Protein AF-A0A1A8DG91-F1 (afdb_monomer)

Secondary structure (DSSP, 8-state):
-HHHHHHHHHHHHTT-S-TT--TT-TT--HHHHHHHHHHHHHHHHHTTPPP-------TTTTTT--HHHHHHHHHHTT--

Mean predicted aligned error: 3.85 Å

Solvent-accessible surface area (backbone atoms only — not comparable to full-atom values): 5124 Å² total; per-residue (Å²): 111,70,64,59,54,53,47,50,51,49,40,62,75,66,59,72,62,62,90,87,55,30,75,100,39,88,100,44,41,70,64,56,52,52,50,55,52,50,52,53,48,49,52,26,52,78,69,74,45,87,76,83,90,86,88,84,83,68,84,58,56,81,84,65,59,55,63,73,61,49,50,55,51,39,46,73,74,67,54,128

Sequence (80 aa):
KLFVKRFDNFVDQYELLTESQYGFRNNRSTVQALIDLNEEITECIDKKKHAIGLFLDLKKAFDTVNHDVLMRKMEKYGFR

Foldseek 3Di:
DVVVVVVLCLCVVVVVDDPLDQPPHPPHHPVVNVVVVVVVCVVCVVVVHDDDDDDDDDDPVVVPDDPVVVVVVCVVSPND

Structure (mmCIF, N/CA/C/O backbone):
data_AF-A0A1A8DG91-F1
#
_entry.id   AF-A0A1A8DG91-F1
#
loop_
_atom_site.group_PDB
_atom_site.id
_atom_site.type_symbol
_atom_site.label_atom_id
_atom_site.label_alt_id
_atom_site.label_comp_id
_atom_site.label_asym_id
_atom_site.label_entity_id
_atom_site.label_seq_id
_atom_site.pdbx_PDB_ins_code
_atom_site.Cartn_x
_atom_site.Cartn_y
_atom_site.Cartn_z
_atom_site.occupancy
_atom_site.B_iso_or_equiv
_atom_site.auth_seq_id
_atom_site.auth_comp_id
_atom_site.auth_asym_id
_atom_site.auth_atom_id
_atom_site.pdbx_PDB_model_num
ATOM 1 N N . LYS A 1 1 ? 11.839 10.275 -17.384 1.00 70.38 1 LYS A N 1
ATOM 2 C CA . LYS A 1 1 ? 10.756 11.254 -17.097 1.00 70.38 1 LYS A CA 1
ATOM 3 C C . LYS A 1 1 ? 9.507 11.022 -17.955 1.00 70.38 1 LYS A C 1
ATOM 5 O O . LYS A 1 1 ? 8.441 10.887 -17.379 1.00 70.38 1 LYS A O 1
ATOM 10 N N . LEU A 1 2 ? 9.609 10.910 -19.288 1.00 91.62 2 LEU A N 1
ATOM 11 C CA . LEU A 1 2 ? 8.436 10.664 -20.149 1.00 91.62 2 LEU A CA 1
ATOM 12 C C . LEU A 1 2 ? 7.752 9.308 -19.895 1.00 91.62 2 LEU A C 1
ATOM 14 O O . LEU A 1 2 ? 6.531 9.264 -19.812 1.00 91.62 2 LEU A O 1
ATOM 18 N N . PHE A 1 3 ? 8.534 8.232 -19.744 1.00 90.50 3 PHE A N 1
ATOM 19 C CA . PHE A 1 3 ? 8.004 6.893 -19.456 1.00 90.50 3 PHE A CA 1
ATOM 20 C C . PHE A 1 3 ? 7.163 6.873 -18.176 1.00 90.50 3 PHE A C 1
ATOM 22 O O . PHE A 1 3 ? 5.991 6.542 -18.248 1.00 90.50 3 PHE A O 1
ATOM 29 N N . VAL A 1 4 ? 7.734 7.320 -17.049 1.00 90.88 4 VAL A N 1
ATOM 30 C CA . VAL A 1 4 ? 7.040 7.376 -15.748 1.00 90.88 4 VAL A CA 1
ATOM 31 C C . VAL A 1 4 ? 5.731 8.155 -15.857 1.00 90.88 4 VAL A C 1
ATOM 33 O O . VAL A 1 4 ? 4.696 7.650 -15.467 1.00 90.88 4 VAL A O 1
ATOM 36 N N . LYS A 1 5 ? 5.734 9.324 -16.511 1.00 92.62 5 LYS A N 1
ATOM 37 C CA . LYS A 1 5 ? 4.505 10.106 -16.700 1.00 92.62 5 LYS A CA 1
ATOM 38 C C . LYS A 1 5 ? 3.435 9.362 -17.511 1.00 92.62 5 LYS A C 1
ATOM 40 O O . LYS A 1 5 ? 2.259 9.442 -17.189 1.00 92.62 5 LYS A O 1
ATOM 45 N N . ARG A 1 6 ? 3.820 8.667 -18.588 1.00 93.25 6 ARG A N 1
ATOM 46 C CA . ARG A 1 6 ? 2.877 7.862 -19.386 1.00 93.25 6 ARG A CA 1
ATOM 47 C C . ARG A 1 6 ? 2.367 6.656 -18.603 1.00 93.25 6 ARG A C 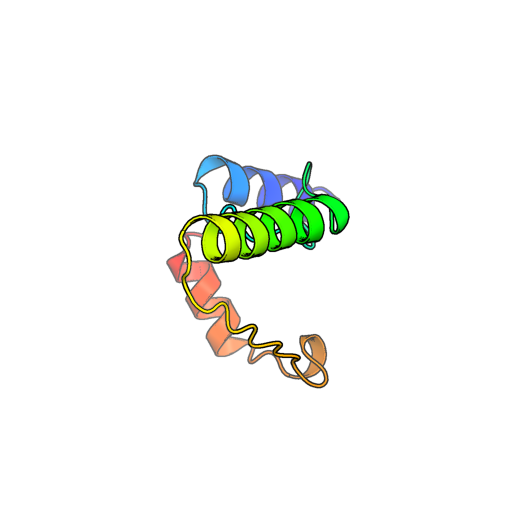1
ATOM 49 O O . ARG A 1 6 ? 1.196 6.324 -18.722 1.00 93.25 6 ARG A O 1
ATOM 56 N N . PHE A 1 7 ? 3.252 6.032 -17.834 1.00 92.81 7 PHE A N 1
ATOM 57 C CA . PHE A 1 7 ? 2.939 4.898 -16.984 1.00 92.81 7 PHE A CA 1
ATOM 58 C C . PHE A 1 7 ? 1.934 5.294 -15.900 1.00 92.81 7 PHE A C 1
ATOM 60 O O . PHE A 1 7 ? 0.862 4.707 -15.854 1.00 92.81 7 PHE A O 1
ATOM 67 N N . ASP A 1 8 ? 2.226 6.338 -15.121 1.00 92.69 8 ASP A N 1
ATOM 68 C CA . ASP A 1 8 ? 1.341 6.848 -14.069 1.00 92.69 8 ASP A CA 1
ATOM 69 C C . ASP A 1 8 ? -0.024 7.238 -14.642 1.00 92.69 8 ASP A C 1
ATOM 71 O O . ASP A 1 8 ? -1.050 6.791 -14.144 1.00 92.69 8 ASP A O 1
ATOM 75 N N . ASN A 1 9 ? -0.048 7.975 -15.759 1.00 93.31 9 ASN A N 1
ATOM 76 C CA . ASN A 1 9 ? -1.301 8.349 -16.413 1.00 93.31 9 ASN A CA 1
ATOM 77 C C . ASN A 1 9 ? -2.134 7.130 -16.833 1.00 93.31 9 ASN A C 1
ATOM 79 O O . ASN A 1 9 ? -3.352 7.160 -16.705 1.00 93.31 9 ASN A O 1
ATOM 83 N N . PHE A 1 10 ? -1.502 6.079 -17.365 1.00 94.56 10 PHE A N 1
ATOM 84 C CA . PHE A 1 10 ? -2.205 4.854 -17.748 1.00 94.56 10 PHE A CA 1
ATOM 85 C C . PHE A 1 10 ? -2.741 4.122 -16.515 1.00 94.56 10 PHE A C 1
ATOM 87 O O . PHE A 1 10 ? -3.897 3.714 -16.491 1.00 94.56 10 PHE A O 1
ATOM 94 N N . VAL A 1 11 ? -1.913 3.990 -15.479 1.00 94.19 11 VAL A N 1
ATOM 95 C CA . VAL A 1 11 ? -2.300 3.366 -14.212 1.00 94.19 11 VAL A CA 1
ATOM 96 C C . VAL A 1 11 ? -3.491 4.080 -13.576 1.00 94.19 11 VAL A C 1
ATOM 98 O O . VAL A 1 11 ? -4.435 3.407 -13.168 1.00 94.19 11 VAL A O 1
ATOM 101 N N . ASP A 1 12 ? -3.459 5.413 -13.528 1.00 92.50 12 ASP A N 1
ATOM 102 C CA . ASP A 1 12 ? -4.522 6.234 -12.947 1.00 92.50 12 ASP A CA 1
ATOM 103 C C . ASP A 1 12 ? -5.789 6.216 -13.815 1.00 92.50 12 ASP A C 1
ATOM 105 O O . ASP A 1 12 ? -6.887 6.085 -13.286 1.00 92.50 12 ASP A O 1
ATOM 109 N N . GLN A 1 13 ? -5.659 6.284 -15.147 1.00 94.44 13 GLN A N 1
ATOM 110 C CA . GLN A 1 13 ? -6.801 6.264 -16.071 1.00 94.44 13 GLN A CA 1
ATOM 111 C C . GLN A 1 13 ? -7.624 4.971 -15.975 1.00 94.44 13 GLN A C 1
ATOM 113 O O . GLN A 1 13 ? -8.839 5.009 -16.160 1.00 94.44 13 GLN A O 1
ATOM 118 N N . TYR A 1 14 ? -6.967 3.834 -15.742 1.00 94.62 14 TYR A N 1
ATOM 119 C CA . TYR A 1 14 ? -7.615 2.521 -15.666 1.00 94.62 14 TYR A CA 1
ATOM 120 C C . TYR A 1 14 ? -7.754 1.992 -14.233 1.00 94.62 14 TYR A C 1
ATOM 122 O O . TYR A 1 14 ? -8.099 0.825 -14.064 1.00 94.62 14 TYR A O 1
ATOM 130 N N . GLU A 1 15 ? -7.467 2.820 -13.221 1.00 93.25 15 GLU A N 1
ATOM 131 C CA . GLU A 1 15 ? -7.596 2.480 -11.795 1.00 93.25 15 GLU A CA 1
ATOM 132 C C . GLU A 1 15 ? -6.927 1.136 -11.437 1.00 93.25 15 GLU A C 1
ATOM 134 O O . GLU A 1 15 ? -7.471 0.294 -10.724 1.00 93.25 15 GLU A O 1
ATOM 139 N N . LEU A 1 16 ? -5.718 0.899 -11.966 1.00 93.69 16 LEU A N 1
ATOM 140 C CA . LEU A 1 16 ? -5.053 -0.410 -11.854 1.00 93.69 16 LEU A CA 1
ATOM 141 C C . LEU A 1 16 ? -4.514 -0.715 -10.450 1.00 93.69 16 LEU A C 1
ATOM 143 O O . LEU A 1 16 ? -4.174 -1.865 -10.150 1.00 93.69 16 LEU A O 1
ATOM 147 N N . LEU A 1 17 ? -4.371 0.310 -9.609 1.00 93.44 17 LEU A N 1
ATOM 148 C CA . LEU A 1 17 ? -3.895 0.194 -8.235 1.00 93.44 17 LEU A CA 1
ATOM 149 C C . LEU A 1 17 ? -5.067 0.294 -7.268 1.00 93.44 17 LEU A C 1
ATOM 151 O O . LEU A 1 17 ? -5.995 1.065 -7.477 1.00 93.44 17 LEU A O 1
ATOM 155 N N . THR A 1 18 ? -4.978 -0.444 -6.165 1.00 92.44 18 THR A N 1
ATOM 156 C CA . THR A 1 18 ? -5.941 -0.304 -5.069 1.00 92.44 18 THR A CA 1
ATOM 157 C C . THR A 1 18 ? -5.865 1.090 -4.442 1.00 92.44 18 THR A C 1
ATOM 159 O O .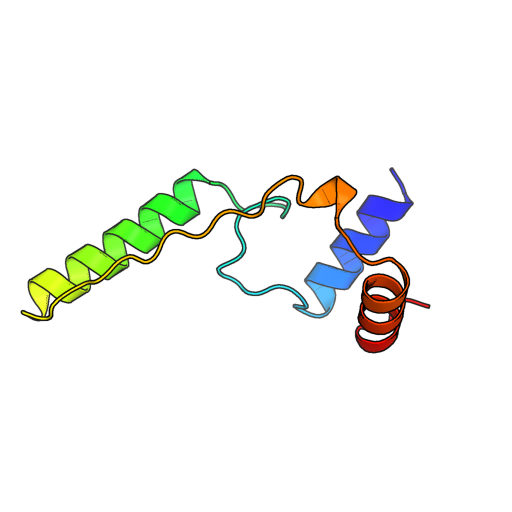 THR A 1 18 ? -4.789 1.685 -4.328 1.00 92.44 18 THR A O 1
ATOM 162 N N . GLU A 1 19 ? -7.006 1.594 -3.974 1.00 91.38 19 GLU A N 1
ATOM 163 C CA . GLU A 1 19 ? -7.090 2.866 -3.252 1.00 91.38 19 GLU A CA 1
ATOM 164 C C . GLU A 1 19 ? -6.328 2.841 -1.922 1.00 91.38 19 GLU A C 1
ATOM 166 O O . GLU A 1 19 ? -5.828 3.876 -1.487 1.00 91.38 19 GLU A O 1
ATOM 171 N N . SER A 1 20 ? -6.126 1.654 -1.343 1.00 92.81 20 SER A N 1
ATOM 172 C CA . SER A 1 20 ? -5.296 1.451 -0.149 1.00 92.81 20 SER A CA 1
ATOM 173 C C . SER A 1 20 ? -3.788 1.378 -0.451 1.00 92.81 20 SER A C 1
ATOM 175 O O . SER A 1 20 ? -2.997 1.050 0.433 1.00 92.81 20 SER A O 1
ATOM 177 N N . GLN A 1 21 ? -3.347 1.637 -1.692 1.00 93.62 21 GLN A N 1
ATOM 178 C CA . GLN A 1 21 ? -1.925 1.719 -2.036 1.00 93.62 21 GLN A CA 1
ATOM 179 C C . GLN A 1 21 ? -1.440 3.168 -1.942 1.00 93.62 21 GLN A C 1
ATOM 181 O O . GLN A 1 21 ? -1.621 3.970 -2.859 1.00 93.62 21 GLN A O 1
ATOM 186 N N . TYR A 1 22 ? -0.770 3.483 -0.834 1.00 93.94 22 TYR A N 1
ATOM 187 C CA . TYR A 1 22 ? -0.303 4.842 -0.543 1.00 93.94 22 TYR A CA 1
ATOM 188 C C . TYR A 1 22 ? 1.125 5.129 -1.023 1.00 93.94 22 TYR A C 1
ATOM 190 O O . TYR A 1 22 ? 1.474 6.276 -1.293 1.00 93.94 22 TYR A O 1
ATOM 198 N N . GLY A 1 23 ? 1.970 4.099 -1.107 1.00 91.88 23 GLY A N 1
ATOM 199 C CA . GLY A 1 23 ? 3.362 4.232 -1.534 1.00 91.88 23 GLY A CA 1
ATOM 200 C C . GLY A 1 23 ? 3.497 4.379 -3.050 1.00 91.88 23 GLY A C 1
ATOM 201 O O . GLY A 1 23 ? 2.782 3.722 -3.805 1.00 91.88 23 GLY A O 1
ATOM 202 N N . PHE A 1 24 ? 4.456 5.202 -3.485 1.00 89.44 24 PHE A N 1
ATOM 203 C CA . PHE A 1 24 ? 4.824 5.391 -4.898 1.00 89.44 24 PHE A CA 1
ATOM 204 C C . PHE A 1 24 ? 3.665 5.817 -5.820 1.00 89.44 24 PHE A C 1
ATOM 206 O O . PHE A 1 24 ? 3.719 5.564 -7.021 1.00 89.44 24 PHE A O 1
ATOM 213 N N . ARG A 1 25 ? 2.628 6.468 -5.276 1.00 89.56 25 ARG A N 1
ATOM 214 C CA . ARG A 1 25 ? 1.474 6.979 -6.028 1.00 89.56 25 ARG A CA 1
ATOM 215 C C . ARG A 1 25 ? 1.349 8.488 -5.840 1.00 89.56 25 ARG A C 1
ATOM 217 O O . ARG A 1 25 ? 1.550 9.005 -4.740 1.00 89.56 25 ARG A O 1
ATOM 224 N N . ASN A 1 26 ? 1.014 9.198 -6.914 1.00 86.62 26 ASN A N 1
ATOM 225 C CA . ASN A 1 26 ? 0.774 10.636 -6.843 1.00 86.62 26 ASN A CA 1
ATOM 226 C C . ASN A 1 26 ? -0.443 10.927 -5.950 1.00 86.62 26 ASN A C 1
ATOM 228 O O . ASN A 1 26 ? -1.396 10.153 -5.911 1.00 86.62 26 ASN A O 1
ATOM 232 N N . ASN A 1 27 ? -0.407 12.049 -5.227 1.00 87.50 27 ASN A N 1
ATOM 233 C CA . ASN A 1 27 ? -1.478 12.496 -4.323 1.00 87.50 27 ASN A CA 1
ATOM 234 C C . ASN A 1 27 ? -1.821 11.532 -3.169 1.00 87.50 27 ASN A C 1
ATOM 236 O O . ASN A 1 27 ? -2.858 11.683 -2.529 1.00 87.50 27 ASN A O 1
ATOM 240 N N . ARG A 1 28 ? -0.951 10.564 -2.864 1.00 90.69 28 ARG A N 1
ATOM 241 C CA . ARG A 1 28 ? -1.064 9.694 -1.691 1.00 90.69 28 ARG A CA 1
ATOM 242 C C . ARG A 1 28 ? 0.171 9.863 -0.811 1.00 90.69 28 ARG A C 1
ATOM 244 O O . ARG A 1 28 ? 1.277 10.069 -1.305 1.00 90.69 28 ARG A O 1
ATOM 251 N N . SER A 1 29 ? -0.023 9.816 0.505 1.00 92.94 29 SER A N 1
ATOM 252 C CA . SER A 1 29 ? 1.060 9.944 1.480 1.00 92.94 29 SER A CA 1
ATOM 253 C C . SER A 1 29 ? 1.043 8.781 2.464 1.00 92.94 29 SER A C 1
ATOM 255 O O . SER A 1 29 ? 0.002 8.179 2.726 1.00 92.94 29 SER A O 1
ATOM 257 N N . THR A 1 30 ? 2.200 8.489 3.055 1.00 90.56 30 THR A N 1
ATOM 258 C CA . THR A 1 30 ? 2.313 7.512 4.148 1.00 90.56 30 THR A CA 1
ATOM 259 C C . THR A 1 30 ? 1.535 7.942 5.390 1.00 90.56 30 THR A C 1
ATOM 261 O O . THR A 1 30 ? 1.105 7.092 6.161 1.00 90.56 30 THR A O 1
ATOM 264 N N . VAL A 1 31 ? 1.312 9.247 5.569 1.00 95.12 31 VAL A N 1
ATOM 265 C CA . VAL A 1 31 ? 0.478 9.783 6.651 1.00 95.12 31 VAL A CA 1
ATOM 266 C C . VAL A 1 31 ? -0.981 9.393 6.442 1.00 95.12 31 VAL A C 1
ATOM 268 O O . VAL A 1 31 ? -1.619 8.967 7.397 1.00 95.12 31 VAL A O 1
ATOM 271 N N . GLN A 1 32 ? -1.488 9.449 5.205 1.00 94.31 32 GLN A N 1
ATOM 272 C CA . GLN A 1 32 ? -2.852 9.005 4.905 1.00 94.31 32 GLN A CA 1
ATOM 273 C C . GLN A 1 32 ? -3.047 7.526 5.256 1.00 94.31 32 GLN A C 1
ATOM 275 O O . GLN A 1 32 ? -4.033 7.179 5.887 1.00 94.31 32 GLN A O 1
ATOM 280 N N . ALA A 1 33 ? -2.057 6.677 4.956 1.00 94.81 33 ALA A N 1
ATOM 281 C CA . ALA A 1 33 ? -2.101 5.263 5.331 1.00 94.81 33 ALA A CA 1
ATOM 282 C C . ALA A 1 33 ? -2.279 5.053 6.845 1.00 94.81 33 ALA A C 1
ATOM 284 O O . ALA A 1 33 ? -2.996 4.153 7.273 1.00 94.81 33 ALA A O 1
ATOM 285 N N . LEU A 1 34 ? -1.608 5.879 7.657 1.00 95.50 34 LEU A N 1
ATOM 286 C CA . LEU A 1 34 ? -1.711 5.826 9.115 1.00 95.50 34 LEU A CA 1
ATOM 287 C C . LEU A 1 34 ? -3.043 6.378 9.619 1.00 95.50 34 LEU A C 1
ATOM 289 O O . LEU A 1 34 ? -3.565 5.858 10.600 1.00 95.50 34 LEU A O 1
ATOM 293 N N . ILE A 1 35 ? -3.573 7.428 8.988 1.00 96.38 35 ILE A N 1
ATOM 294 C CA . ILE A 1 35 ? -4.893 7.974 9.321 1.00 96.38 35 ILE A CA 1
ATOM 295 C C . ILE A 1 35 ? -5.951 6.894 9.088 1.00 96.38 35 ILE A C 1
ATOM 297 O O . ILE A 1 35 ? -6.635 6.520 10.036 1.00 96.38 35 ILE A O 1
ATOM 301 N N . ASP A 1 36 ? -5.978 6.309 7.892 1.00 95.50 36 ASP A N 1
ATOM 302 C CA . ASP A 1 36 ? -6.981 5.313 7.503 1.00 95.50 36 ASP A CA 1
ATOM 303 C C . ASP A 1 36 ? -6.904 4.059 8.401 1.00 95.50 36 ASP A C 1
ATOM 305 O O . ASP A 1 36 ? -7.924 3.527 8.837 1.00 95.50 36 ASP A O 1
ATOM 309 N N . LEU A 1 37 ? -5.690 3.625 8.773 1.00 95.69 37 LEU A N 1
ATOM 310 C CA . LEU A 1 37 ? -5.496 2.528 9.729 1.00 95.69 37 LEU A CA 1
ATOM 311 C C . LEU A 1 37 ? -6.030 2.866 11.131 1.00 95.69 37 LEU A C 1
ATOM 313 O O . LEU A 1 37 ? -6.650 2.024 11.781 1.00 95.69 37 LEU A O 1
ATOM 317 N N . ASN A 1 38 ? -5.764 4.077 11.629 1.00 96.19 38 ASN A N 1
ATOM 318 C CA . ASN A 1 38 ? -6.244 4.495 12.947 1.00 96.19 38 ASN A CA 1
ATOM 319 C C . ASN A 1 38 ? -7.768 4.626 12.976 1.00 96.19 38 ASN A C 1
ATOM 321 O O . ASN A 1 38 ? -8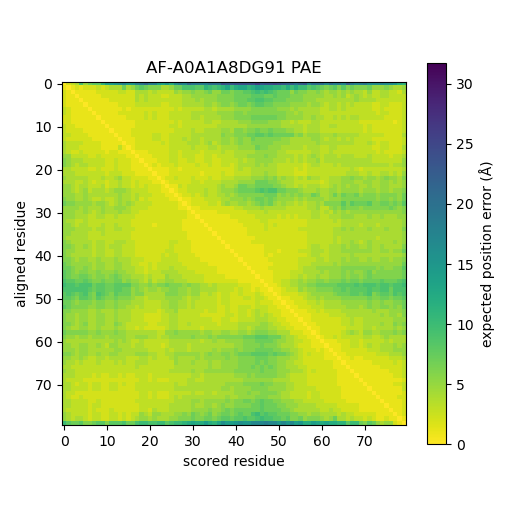.383 4.252 13.974 1.00 96.19 38 ASN A O 1
ATOM 325 N N . GLU A 1 39 ? -8.374 5.128 11.901 1.00 96.81 39 GLU A N 1
ATOM 326 C CA . GLU A 1 39 ? -9.828 5.187 11.745 1.00 96.81 39 GLU A CA 1
ATOM 327 C C . GLU A 1 39 ? -10.441 3.783 11.808 1.00 96.81 39 GLU A C 1
ATOM 329 O O . GLU A 1 39 ? -11.338 3.548 12.617 1.00 96.81 39 GLU A O 1
ATOM 334 N N . GLU A 1 40 ? -9.893 2.813 11.068 1.00 95.88 40 GLU A N 1
ATOM 335 C CA . GLU A 1 40 ? -10.386 1.430 11.078 1.00 95.88 40 GLU A CA 1
ATOM 336 C C . GLU A 1 40 ? -10.277 0.772 12.466 1.00 95.88 40 GLU A C 1
ATOM 338 O O . GLU A 1 40 ? -11.213 0.111 12.934 1.00 95.88 40 GLU A O 1
ATOM 343 N N . ILE A 1 41 ? -9.158 0.984 13.167 1.00 97.12 41 ILE A N 1
ATOM 344 C CA . ILE A 1 41 ? -8.971 0.495 14.541 1.00 97.12 41 ILE A CA 1
ATOM 345 C C . ILE A 1 41 ? -9.985 1.147 15.487 1.00 97.12 41 ILE A C 1
ATOM 347 O O . ILE A 1 41 ? -10.603 0.451 16.297 1.00 97.12 41 ILE A O 1
ATOM 351 N N . THR A 1 42 ? -10.178 2.462 15.376 1.00 97.25 42 THR A N 1
ATOM 352 C CA . THR A 1 42 ? -11.091 3.230 16.234 1.00 97.25 42 THR A CA 1
ATOM 353 C C . THR A 1 42 ? -12.531 2.766 16.034 1.00 97.25 42 THR A C 1
ATOM 355 O O . THR A 1 42 ? -13.215 2.442 17.003 1.00 97.25 42 THR A O 1
ATOM 358 N N . GLU A 1 43 ? -12.962 2.594 14.784 1.00 97.75 43 GLU A N 1
ATOM 359 C CA . GLU A 1 43 ? -14.283 2.056 14.468 1.00 97.75 43 GLU A CA 1
ATOM 360 C C . GLU A 1 43 ? -14.505 0.646 15.026 1.00 97.75 43 GLU A C 1
ATOM 362 O O . GLU A 1 43 ? -15.612 0.308 15.459 1.00 97.75 43 GLU A O 1
ATOM 367 N N . CYS A 1 44 ? -13.478 -0.207 15.001 1.00 97.50 44 CYS A N 1
ATOM 368 C CA . CYS A 1 44 ? -13.570 -1.541 15.584 1.00 97.50 44 CYS A CA 1
ATOM 369 C C . CYS A 1 44 ? -13.779 -1.468 17.099 1.00 97.50 44 CYS A C 1
ATOM 371 O O . CYS A 1 44 ? -14.645 -2.177 17.6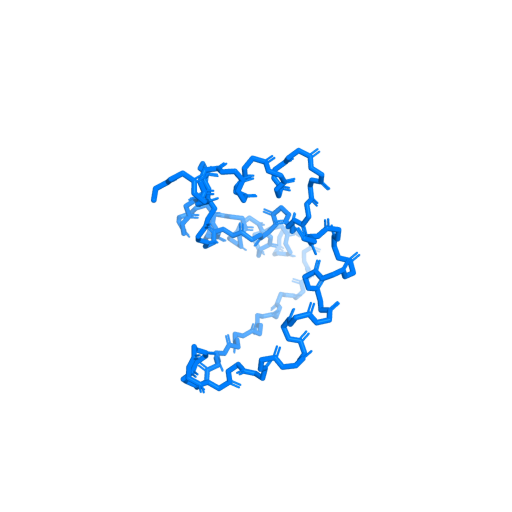19 1.00 97.50 44 CYS A O 1
ATOM 373 N N . ILE A 1 45 ? -13.041 -0.590 17.786 1.00 96.38 45 ILE A N 1
ATOM 374 C CA . ILE A 1 45 ? -13.173 -0.354 19.231 1.00 96.38 45 ILE A CA 1
ATOM 375 C C . ILE A 1 45 ? -14.580 0.156 19.564 1.00 96.38 45 ILE A C 1
ATOM 377 O O . ILE A 1 45 ? -15.245 -0.420 20.429 1.00 96.38 45 ILE A O 1
ATOM 381 N N . ASP A 1 46 ? -15.075 1.156 18.832 1.00 97.62 46 ASP A N 1
ATOM 382 C CA . ASP A 1 46 ? -16.409 1.737 19.033 1.00 97.62 46 ASP A CA 1
ATOM 383 C C . ASP A 1 46 ? -17.521 0.697 18.848 1.00 97.62 46 ASP A C 1
ATOM 385 O O . ASP A 1 46 ? -18.493 0.639 19.607 1.00 97.62 46 ASP A O 1
ATOM 389 N N . LYS A 1 47 ? -17.348 -0.201 17.872 1.00 97.81 47 LYS A N 1
ATOM 390 C CA . LYS A 1 47 ? -18.271 -1.310 17.592 1.00 97.81 47 LYS A CA 1
ATOM 391 C C . LYS A 1 47 ? -18.070 -2.511 18.529 1.00 97.81 47 LYS A C 1
ATOM 393 O O . LYS A 1 47 ? -18.702 -3.547 18.313 1.00 97.81 47 LYS A O 1
ATOM 398 N N . LYS A 1 48 ? -17.214 -2.401 19.556 1.00 96.88 48 LYS A N 1
ATOM 399 C CA . LYS A 1 48 ? -16.843 -3.475 20.500 1.00 96.88 48 LYS A CA 1
ATOM 400 C C . LYS A 1 48 ? -16.336 -4.747 19.803 1.00 96.88 48 LYS A C 1
ATOM 402 O O . LYS A 1 48 ? -16.570 -5.862 20.273 1.00 96.88 48 LYS A O 1
ATOM 407 N N . LYS A 1 49 ? -15.667 -4.587 18.661 1.00 97.38 49 LYS A N 1
ATOM 408 C CA . LYS A 1 49 ? -14.999 -5.657 17.913 1.00 97.38 49 LYS A CA 1
ATOM 409 C C . LYS A 1 49 ? -13.513 -5.699 18.271 1.00 97.38 49 LYS A C 1
ATOM 411 O O . LYS A 1 49 ? -12.947 -4.731 18.766 1.00 97.38 49 LYS A O 1
ATOM 416 N N . HIS A 1 50 ? -12.877 -6.830 17.986 1.00 93.62 50 HIS A N 1
ATOM 417 C CA . HIS A 1 50 ? -11.429 -6.973 18.115 1.00 93.62 50 HIS A CA 1
ATOM 418 C C . HIS A 1 50 ? -10.762 -6.573 16.798 1.00 93.62 50 HIS A C 1
ATOM 420 O O . HIS A 1 50 ? -11.176 -7.045 15.740 1.00 93.62 50 HIS A O 1
ATOM 426 N N . ALA A 1 51 ? -9.727 -5.737 16.871 1.00 94.56 51 ALA A N 1
ATOM 427 C CA .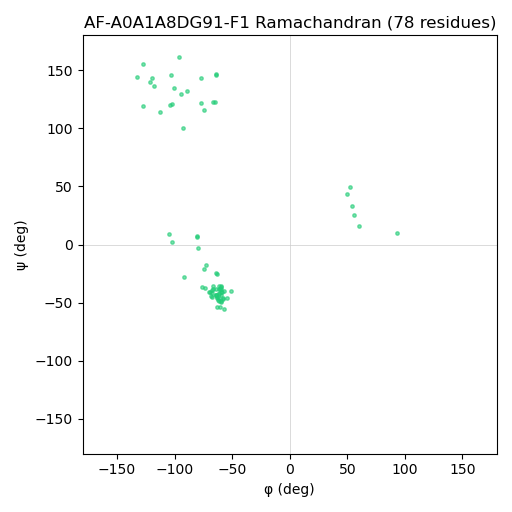 ALA A 1 51 ? -8.867 -5.405 15.741 1.00 94.56 51 ALA A CA 1
ATOM 428 C C . ALA A 1 51 ? -7.566 -6.218 15.828 1.00 94.56 51 ALA A C 1
ATOM 430 O O . ALA A 1 51 ? -6.963 -6.311 16.898 1.00 94.56 51 ALA A O 1
ATOM 431 N N . ILE A 1 52 ? -7.133 -6.809 14.713 1.00 94.19 52 ILE A N 1
ATOM 432 C CA . ILE A 1 52 ? -5.866 -7.546 14.611 1.00 94.19 52 ILE A CA 1
ATOM 433 C C . ILE A 1 52 ? -5.087 -6.976 13.429 1.00 94.19 52 ILE A C 1
ATOM 435 O O . ILE A 1 52 ? -5.555 -7.033 12.296 1.00 94.19 52 ILE A O 1
ATOM 439 N N . GLY A 1 53 ? -3.894 -6.443 13.696 1.00 93.31 53 GLY A N 1
ATOM 440 C CA . GLY A 1 53 ? -2.977 -5.958 12.667 1.00 93.31 53 GLY A CA 1
ATOM 441 C C . GLY A 1 53 ? -1.960 -7.027 12.270 1.00 93.31 53 GLY A C 1
ATOM 442 O O . GLY A 1 53 ? -1.293 -7.597 13.133 1.00 93.31 53 GLY A O 1
ATOM 443 N N . LEU A 1 54 ? -1.815 -7.275 10.967 1.00 95.56 54 LEU A N 1
ATOM 444 C CA . LEU A 1 54 ? -0.749 -8.103 10.400 1.00 95.56 54 LEU A CA 1
ATOM 445 C C . LEU A 1 54 ? 0.191 -7.216 9.584 1.00 95.56 54 LEU A C 1
ATOM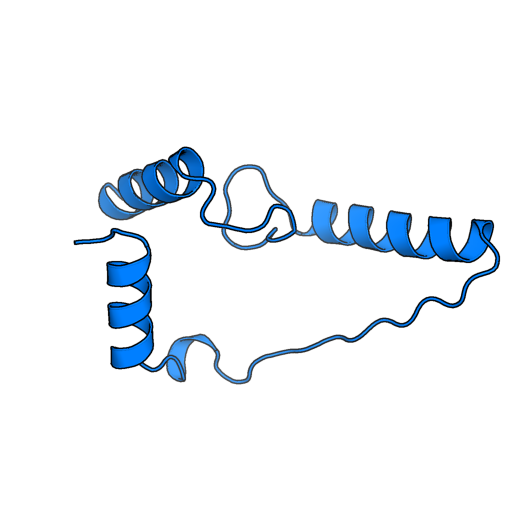 447 O O . LEU A 1 54 ? -0.195 -6.683 8.547 1.00 95.56 54 LEU A O 1
ATOM 451 N N . PHE A 1 55 ? 1.430 -7.080 10.048 1.00 95.25 55 PHE A N 1
ATOM 452 C CA . PHE A 1 55 ? 2.457 -6.292 9.371 1.00 95.25 55 PHE A CA 1
ATOM 453 C C . PHE A 1 55 ? 3.411 -7.230 8.634 1.00 95.25 55 PHE A C 1
ATOM 455 O O . PHE A 1 55 ? 4.027 -8.106 9.242 1.00 95.25 55 PHE A O 1
ATOM 462 N N . LEU A 1 56 ? 3.507 -7.058 7.317 1.00 95.81 56 LEU A N 1
ATOM 463 C CA . LEU A 1 56 ? 4.315 -7.887 6.427 1.00 95.81 56 LEU A CA 1
ATOM 464 C C . LEU A 1 56 ? 5.380 -7.022 5.759 1.00 95.81 56 LEU A C 1
ATOM 466 O O . LEU A 1 56 ? 5.075 -5.930 5.285 1.00 95.81 56 LEU A O 1
ATOM 470 N N . ASP A 1 57 ? 6.605 -7.538 5.684 1.00 95.38 57 ASP A N 1
ATOM 471 C CA . ASP A 1 57 ? 7.708 -6.897 4.971 1.00 95.38 57 ASP A CA 1
ATOM 472 C C . ASP A 1 57 ? 8.438 -7.904 4.074 1.00 95.38 57 ASP A C 1
ATOM 474 O O . ASP A 1 57 ? 8.570 -9.087 4.406 1.00 95.38 57 ASP A O 1
ATOM 478 N N . LEU A 1 58 ? 8.893 -7.436 2.912 1.00 95.25 58 LEU A N 1
ATOM 479 C CA . LEU A 1 58 ? 9.567 -8.259 1.911 1.00 95.25 58 LEU A CA 1
ATOM 480 C C . LEU A 1 58 ? 11.073 -7.994 1.935 1.00 95.25 58 LEU A C 1
ATOM 482 O O . LEU A 1 58 ? 11.545 -6.900 1.625 1.00 95.25 58 LEU A O 1
ATOM 486 N N . LYS A 1 59 ? 11.862 -9.039 2.201 1.00 95.25 59 LYS A N 1
ATOM 487 C CA . LYS A 1 59 ? 13.324 -8.940 2.172 1.00 95.25 59 LYS A CA 1
ATOM 488 C C . LYS A 1 59 ? 13.819 -8.687 0.746 1.00 95.25 59 LYS A C 1
ATOM 490 O O . LYS A 1 59 ? 13.608 -9.519 -0.130 1.00 95.25 59 LYS A O 1
ATOM 495 N N . LYS A 1 60 ? 14.564 -7.592 0.547 1.00 95.00 60 LYS A N 1
ATOM 496 C CA . LYS A 1 60 ? 15.166 -7.219 -0.749 1.00 95.00 60 LYS A CA 1
ATOM 497 C C . LYS A 1 60 ? 14.132 -7.197 -1.886 1.00 95.00 60 LYS A C 1
ATOM 499 O O . LYS A 1 60 ? 14.336 -7.802 -2.938 1.00 95.00 60 LYS A O 1
ATOM 504 N N . ALA A 1 61 ? 13.004 -6.523 -1.659 1.00 93.31 61 ALA A N 1
ATOM 505 C CA . ALA A 1 61 ? 11.849 -6.553 -2.558 1.00 93.31 61 ALA A CA 1
ATOM 506 C C . ALA A 1 61 ? 12.196 -6.247 -4.026 1.00 93.31 61 ALA A C 1
ATOM 508 O O . ALA A 1 61 ? 11.690 -6.928 -4.906 1.00 93.31 61 ALA A O 1
ATOM 509 N N . PHE A 1 62 ? 13.092 -5.288 -4.292 1.00 91.69 62 PHE A N 1
ATOM 510 C CA . PHE A 1 62 ? 13.517 -4.950 -5.657 1.00 91.69 62 PHE A CA 1
ATOM 511 C C . PHE A 1 62 ? 14.496 -5.963 -6.267 1.00 91.69 62 PHE A C 1
ATOM 513 O O . PHE A 1 62 ? 14.379 -6.267 -7.449 1.00 91.69 62 PHE A O 1
ATOM 520 N N . ASP A 1 63 ? 15.415 -6.526 -5.474 1.00 95.94 63 ASP A N 1
ATOM 521 C CA . ASP A 1 63 ? 16.404 -7.500 -5.969 1.00 95.94 63 ASP A CA 1
ATOM 522 C C . ASP A 1 63 ? 15.786 -8.882 -6.236 1.00 95.94 63 ASP A C 1
ATOM 524 O O . ASP A 1 63 ? 16.362 -9.702 -6.946 1.00 95.94 63 ASP A O 1
ATOM 528 N N . THR A 1 64 ? 14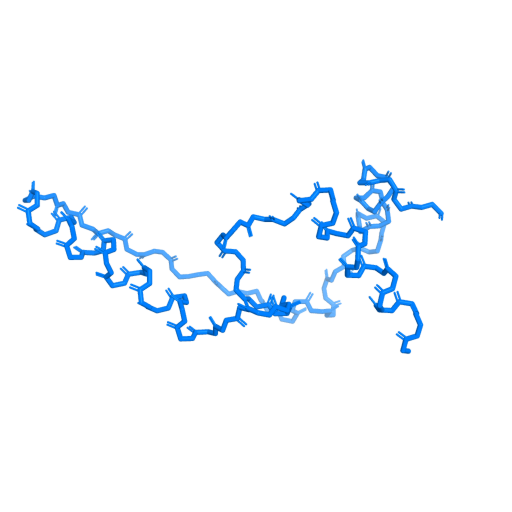.640 -9.174 -5.615 1.00 96.25 64 THR A N 1
ATOM 529 C CA . THR A 1 64 ? 13.997 -10.500 -5.635 1.00 96.25 64 THR A CA 1
ATOM 530 C C . THR A 1 64 ? 12.809 -10.592 -6.590 1.00 96.25 64 THR A C 1
ATOM 532 O O . THR A 1 64 ? 12.173 -11.645 -6.678 1.00 96.25 64 THR A O 1
ATOM 535 N N . VAL A 1 65 ? 12.502 -9.523 -7.332 1.00 95.88 65 VAL A N 1
ATOM 536 C CA . VAL A 1 65 ? 11.414 -9.544 -8.315 1.00 95.88 65 VAL A CA 1
ATOM 537 C C . VAL A 1 65 ? 11.750 -10.519 -9.441 1.00 95.88 65 VAL A C 1
ATOM 539 O O . VAL A 1 65 ? 12.744 -10.366 -10.145 1.00 95.88 65 VAL A O 1
ATOM 542 N N . ASN A 1 66 ? 10.878 -11.501 -9.669 1.00 96.75 66 ASN A N 1
ATOM 543 C CA . ASN A 1 66 ? 10.981 -12.360 -10.843 1.00 96.75 66 ASN A CA 1
ATOM 544 C C . ASN A 1 66 ? 10.519 -11.593 -12.098 1.00 96.75 66 ASN A C 1
ATOM 546 O O . ASN A 1 66 ? 9.344 -11.229 -12.214 1.00 96.75 66 ASN A O 1
ATOM 550 N N . HIS A 1 67 ? 11.438 -11.372 -13.040 1.00 96.00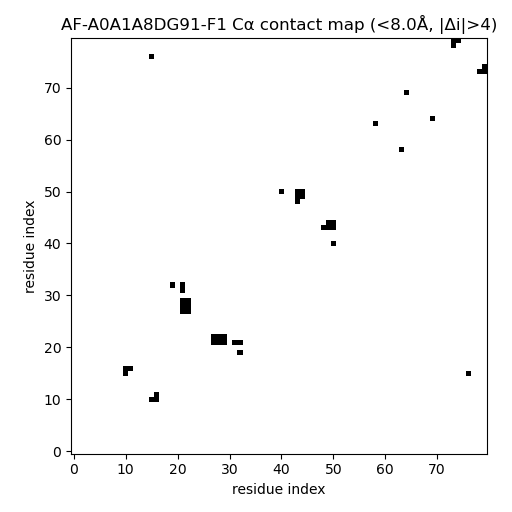 67 HIS A N 1
ATOM 551 C CA . HIS A 1 67 ? 11.174 -10.597 -14.253 1.00 96.00 67 HIS A CA 1
ATOM 552 C C . HIS A 1 67 ? 10.119 -11.238 -15.169 1.00 96.00 67 HIS A C 1
ATOM 554 O O . HIS A 1 67 ? 9.263 -10.520 -15.678 1.00 96.00 67 HIS A O 1
ATOM 560 N N . ASP A 1 68 ? 10.085 -12.565 -15.315 1.00 97.06 68 ASP A N 1
ATOM 561 C CA . ASP A 1 68 ? 9.087 -13.248 -16.158 1.00 97.06 68 ASP A CA 1
ATOM 562 C C . ASP A 1 68 ? 7.667 -13.116 -15.592 1.00 97.06 68 ASP A C 1
ATOM 564 O O . ASP A 1 68 ? 6.676 -13.009 -16.318 1.00 97.06 68 ASP A O 1
ATOM 568 N N . VAL A 1 69 ? 7.540 -13.133 -14.263 1.00 97.06 69 VAL A N 1
ATOM 569 C CA . VAL A 1 69 ? 6.263 -12.875 -13.584 1.00 97.06 69 VAL A CA 1
ATOM 570 C C . VAL A 1 69 ? 5.858 -11.413 -13.755 1.00 97.06 69 VAL A C 1
ATOM 572 O O . VAL A 1 69 ? 4.695 -11.146 -14.062 1.00 97.06 69 VAL A O 1
ATOM 575 N N . LEU A 1 70 ? 6.797 -10.477 -13.593 1.00 95.62 70 LEU A N 1
ATOM 576 C CA . LEU A 1 70 ? 6.536 -9.052 -13.777 1.00 95.62 70 LEU A CA 1
ATOM 577 C C . LEU A 1 70 ? 6.051 -8.753 -15.201 1.00 95.62 70 LEU A C 1
ATOM 579 O O . LEU A 1 70 ? 5.003 -8.130 -15.351 1.00 95.62 70 LEU A O 1
ATOM 583 N N . MET A 1 71 ? 6.749 -9.245 -16.227 1.00 95.94 71 MET A N 1
ATOM 584 C CA . MET A 1 71 ? 6.397 -8.998 -17.630 1.00 95.94 71 MET A CA 1
ATOM 585 C C . MET A 1 71 ? 5.014 -9.552 -17.980 1.00 95.94 71 MET A C 1
ATOM 587 O O . MET A 1 71 ? 4.180 -8.818 -18.502 1.00 95.94 71 MET A O 1
ATOM 591 N N . ARG A 1 72 ? 4.701 -10.794 -17.580 1.00 96.75 72 ARG A N 1
ATOM 592 C CA . ARG A 1 72 ? 3.351 -11.360 -17.768 1.00 96.75 72 ARG A CA 1
ATOM 593 C C . ARG A 1 72 ? 2.268 -10.540 -17.068 1.00 96.75 72 ARG A C 1
ATOM 595 O O . ARG A 1 72 ? 1.156 -10.416 -17.577 1.00 96.75 72 ARG A O 1
ATOM 602 N N . LYS A 1 73 ? 2.569 -9.983 -15.890 1.00 95.25 73 LYS A N 1
ATOM 603 C CA . LYS 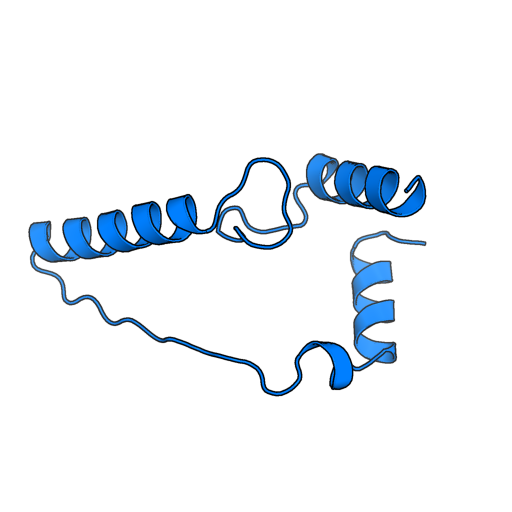A 1 73 ? 1.639 -9.115 -15.157 1.00 95.25 73 LYS A CA 1
ATOM 604 C C . LYS A 1 73 ? 1.437 -7.780 -15.882 1.00 95.25 73 LYS A C 1
ATOM 606 O O . LYS A 1 73 ? 0.303 -7.322 -15.975 1.00 95.25 73 LYS A O 1
ATOM 611 N N . MET A 1 74 ? 2.503 -7.191 -16.423 1.00 94.44 74 MET A N 1
ATOM 612 C CA . MET A 1 74 ? 2.435 -5.963 -17.221 1.00 94.44 74 MET A CA 1
ATOM 613 C C . MET A 1 74 ? 1.594 -6.162 -18.488 1.00 94.44 74 MET A C 1
ATOM 615 O O . MET A 1 74 ? 0.666 -5.389 -18.719 1.00 94.44 74 MET A O 1
ATOM 619 N N . GLU A 1 75 ? 1.827 -7.241 -19.236 1.00 95.31 75 GLU A N 1
ATOM 620 C CA . GLU A 1 75 ? 1.020 -7.589 -20.412 1.00 95.31 75 GLU A CA 1
ATOM 621 C C . GLU A 1 75 ? -0.455 -7.796 -20.054 1.00 95.31 75 GLU A C 1
ATOM 623 O O . GLU A 1 75 ? -1.341 -7.278 -20.734 1.00 95.31 75 GLU A O 1
ATOM 628 N N . LYS A 1 76 ? -0.733 -8.497 -18.943 1.00 94.75 76 LYS A N 1
ATOM 629 C CA . LYS A 1 76 ? -2.100 -8.710 -18.445 1.00 94.75 76 LYS A CA 1
ATOM 630 C C . LYS A 1 76 ? -2.820 -7.397 -18.123 1.00 94.75 76 LYS A C 1
ATOM 632 O O . LYS A 1 76 ? -4.026 -7.311 -18.329 1.00 94.75 76 LYS A O 1
ATOM 637 N N . TYR A 1 77 ? -2.105 -6.393 -17.621 1.00 93.62 77 TYR A N 1
ATOM 638 C CA . TYR A 1 77 ? -2.657 -5.060 -17.361 1.00 93.62 77 TYR A CA 1
ATOM 639 C C . TYR A 1 77 ? -2.759 -4.176 -18.611 1.00 93.62 77 TYR A C 1
ATOM 641 O O . TYR A 1 77 ? -3.275 -3.067 -18.526 1.00 93.62 77 TYR A O 1
ATOM 649 N N . GLY A 1 78 ? -2.304 -4.659 -19.769 1.00 93.50 78 GLY A N 1
ATOM 650 C CA . GLY A 1 78 ? -2.403 -3.942 -21.038 1.00 93.50 78 GLY A CA 1
ATOM 651 C C . GLY A 1 78 ? -1.182 -3.091 -21.385 1.00 93.50 78 GLY A C 1
ATOM 652 O O . GLY A 1 78 ? -1.241 -2.345 -22.361 1.00 93.50 78 GLY A O 1
ATOM 653 N N . PHE A 1 79 ? -0.074 -3.213 -20.646 1.00 90.25 79 PHE A N 1
ATOM 654 C CA . PHE A 1 79 ? 1.205 -2.631 -21.055 1.00 90.25 79 PHE A CA 1
ATOM 655 C C . PHE A 1 79 ? 1.830 -3.503 -22.150 1.00 90.25 79 PHE A C 1
ATOM 657 O O . PHE A 1 79 ? 2.038 -4.698 -21.941 1.00 90.25 79 PHE A O 1
ATOM 664 N N . ARG A 1 80 ? 2.096 -2.916 -23.320 1.00 79.38 80 ARG A N 1
ATOM 665 C CA . ARG A 1 80 ? 2.612 -3.590 -24.520 1.00 79.38 80 ARG A CA 1
ATOM 666 C C . ARG A 1 80 ? 3.690 -2.747 -25.185 1.00 79.38 80 ARG A C 1
ATOM 668 O O . ARG A 1 80 ? 3.576 -1.501 -25.105 1.00 79.38 80 ARG A O 1
#

Organism: Nothobranchius kadleci (NCBI:txid1051664)

Radius of gyration: 16.78 Å; Cα contacts (8 Å, |Δi|>4): 24; chains: 1; bounding box: 35×26×45 Å

InterPro domains:
  IPR000477 Reverse transcriptase domain [PF00078] (4-79)
  IPR043502 DNA/RNA polymerase superfamily [SSF56672] (7-76)

pLDDT: mean 93.77, std 3.89, range [70.38, 97.81]